Protein AF-G9KV24-F1 (afdb_monomer_lite)

InterPro domains:
  IPR058030 TRIM8/14/16/25/29/45/65, coiled-coil region [PF25600] (3-142)

pLDDT: mean 87.99, std 13.62, range [37.72, 98.25]

Organism: Mustela putorius furo (NCBI:txid9669)

Foldseek 3Di:
DVVVVVVVVVVVVVVVVVVVVVVVVVVVVVVVVVVVVVVVVVVVVVVVVVVVVVVVVVVVVVVVVVLVVVVVVVVVVVVVVVVLVVVLVVDPDPVVSVVSVVVCVVPDDDDDDRDDDDDDPPDVCVVVVVVVVVVVVVVVVVVVVVCCVPPVVPDDPDDDDDPPPPPPPDDD

Radius of gyration: 43.27 Å; chains: 1; bounding box: 82×26×144 Å

Sequence (172 aa):
LKIIEIEDEAEKWQKEKDRIKSFTTSEKAILEQNFQDLVRDLEKQKEEVRAALEQREQDAVGQVKVIVDALDERAKVLHEDKQTREQMQTISDSVLFLQEFGALMSNYSLPPPLPTYHVLLEGEGLGQSLGNFKDDLLNVCMRHVEKMCKADLSRNFIERNHMENGADHRYM

Structure (mmCIF, N/CA/C/O backbone):
data_AF-G9KV24-F1
#
_entry.id   AF-G9KV24-F1
#
loop_
_atom_site.group_PDB
_atom_site.id
_atom_site.type_symbol
_atom_site.label_atom_id
_atom_site.label_alt_id
_atom_site.label_comp_id
_atom_site.label_asym_id
_atom_site.label_entity_id
_atom_site.label_seq_id
_atom_site.pdbx_PDB_ins_code
_atom_site.Cartn_x
_atom_site.Cartn_y
_atom_site.Cartn_z
_atom_site.occupancy
_atom_site.B_iso_or_equiv
_atom_site.auth_seq_id
_atom_site.auth_comp_id
_atom_site.auth_asym_id
_atom_site.auth_atom_id
_atom_site.pdbx_PDB_model_num
ATOM 1 N N . LEU A 1 1 ? 49.664 3.031 -53.095 1.00 67.44 1 LEU A N 1
ATOM 2 C CA . LEU A 1 1 ? 48.774 4.212 -53.048 1.00 67.44 1 LEU A CA 1
ATOM 3 C C . LEU A 1 1 ? 47.326 3.761 -52.872 1.00 67.44 1 LEU A C 1
ATOM 5 O O . LEU A 1 1 ? 46.910 3.736 -51.731 1.00 67.44 1 LEU A O 1
ATOM 9 N N . LYS A 1 2 ? 46.637 3.211 -53.885 1.00 78.81 2 LYS A N 1
ATOM 10 C CA . LYS A 1 2 ? 45.241 2.727 -53.729 1.00 78.81 2 LYS A CA 1
ATOM 11 C C . LYS A 1 2 ? 44.990 1.667 -52.643 1.00 78.81 2 LYS A C 1
ATOM 13 O O . LYS A 1 2 ? 43.926 1.661 -52.049 1.00 78.81 2 LYS A O 1
ATOM 18 N N . ILE A 1 3 ? 45.935 0.754 -52.402 1.00 82.44 3 ILE A N 1
ATOM 19 C CA . ILE A 1 3 ? 45.779 -0.278 -51.355 1.00 82.44 3 ILE A CA 1
ATOM 20 C C . ILE A 1 3 ? 45.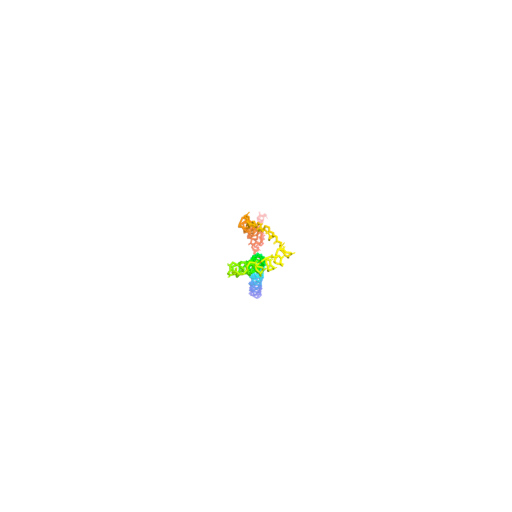789 0.359 -49.959 1.00 82.44 3 ILE A C 1
ATOM 22 O O . ILE A 1 3 ? 44.909 0.065 -49.166 1.00 82.44 3 ILE A O 1
ATOM 26 N N . ILE A 1 4 ? 46.711 1.296 -49.719 1.00 84.06 4 ILE A N 1
ATOM 27 C CA . ILE A 1 4 ? 46.829 2.025 -48.446 1.00 84.06 4 ILE A CA 1
ATOM 28 C C . ILE A 1 4 ? 45.551 2.836 -48.183 1.00 84.06 4 ILE A C 1
ATOM 30 O O . ILE A 1 4 ? 44.999 2.776 -47.097 1.00 84.06 4 ILE A O 1
ATOM 34 N N . GLU A 1 5 ? 45.007 3.504 -49.207 1.00 86.19 5 GLU A N 1
ATOM 35 C CA . GLU A 1 5 ? 43.735 4.241 -49.100 1.00 86.19 5 GLU A CA 1
ATOM 36 C C . GLU A 1 5 ? 42.546 3.336 -48.720 1.00 86.19 5 GLU A C 1
ATOM 38 O O . GLU A 1 5 ? 41.656 3.747 -47.978 1.00 86.19 5 GLU A O 1
ATOM 43 N N . ILE A 1 6 ? 42.521 2.096 -49.221 1.00 89.69 6 ILE A N 1
ATOM 44 C CA . ILE A 1 6 ? 41.479 1.113 -48.889 1.00 89.69 6 ILE A CA 1
ATOM 45 C C . ILE A 1 6 ? 41.665 0.580 -47.464 1.00 89.69 6 ILE A C 1
ATOM 47 O O . ILE A 1 6 ? 40.677 0.401 -46.751 1.00 89.69 6 ILE A O 1
ATOM 51 N N . GLU A 1 7 ? 42.904 0.322 -47.049 1.00 91.25 7 GLU A N 1
ATOM 52 C CA . GLU A 1 7 ? 43.238 -0.142 -45.699 1.00 91.25 7 GLU A CA 1
ATOM 53 C C . GLU A 1 7 ? 42.891 0.917 -44.640 1.00 91.25 7 GLU A C 1
ATOM 55 O O . GLU A 1 7 ? 42.242 0.586 -43.645 1.00 91.25 7 GLU A O 1
ATOM 60 N N . ASP A 1 8 ? 43.202 2.190 -44.898 1.00 92.38 8 ASP A N 1
ATOM 61 C CA . ASP A 1 8 ? 42.860 3.315 -44.019 1.00 92.38 8 ASP A CA 1
ATOM 62 C C . ASP A 1 8 ? 41.335 3.492 -43.882 1.00 92.38 8 ASP A C 1
ATOM 64 O O . ASP A 1 8 ? 40.806 3.675 -42.778 1.00 92.38 8 ASP A O 1
ATOM 68 N N . GLU A 1 9 ? 40.588 3.398 -44.990 1.00 93.31 9 GLU A N 1
ATOM 69 C CA . GLU A 1 9 ? 39.123 3.479 -44.949 1.00 93.31 9 GLU A CA 1
ATOM 70 C C . GLU A 1 9 ? 38.525 2.263 -44.216 1.00 93.31 9 GLU A C 1
ATOM 72 O O . GLU A 1 9 ? 37.591 2.417 -43.426 1.00 93.31 9 GLU A O 1
ATOM 77 N N . ALA A 1 10 ? 39.083 1.060 -44.390 1.00 93.00 10 ALA A N 1
ATOM 78 C CA . ALA A 1 10 ? 38.661 -0.127 -43.646 1.00 93.00 10 ALA A CA 1
ATOM 79 C C . ALA A 1 10 ? 38.905 0.017 -42.132 1.00 93.00 10 ALA A C 1
ATOM 81 O O . ALA A 1 10 ? 38.027 -0.328 -41.333 1.00 93.00 10 ALA A O 1
ATOM 82 N N . GLU A 1 11 ? 40.050 0.571 -41.720 1.00 95.38 11 GLU A N 1
ATOM 83 C CA . GLU A 1 11 ? 40.349 0.843 -40.309 1.00 95.38 11 GLU A CA 1
ATOM 84 C C . GLU A 1 11 ? 39.354 1.847 -39.709 1.00 95.38 11 GLU A C 1
ATOM 86 O O . GLU A 1 11 ? 38.843 1.655 -38.599 1.00 95.38 11 GLU A O 1
ATOM 91 N N . LYS A 1 12 ? 39.013 2.899 -40.457 1.00 95.19 12 LYS A N 1
ATOM 92 C CA . LYS A 1 12 ? 37.997 3.881 -40.059 1.00 95.19 12 LYS A CA 1
ATOM 93 C C . LYS A 1 12 ? 36.624 3.235 -39.848 1.00 95.19 12 LYS A C 1
ATOM 95 O O . LYS A 1 12 ? 35.987 3.500 -38.827 1.00 95.19 12 LYS A O 1
ATOM 100 N N . TRP A 1 13 ? 36.182 2.350 -40.743 1.00 94.56 13 TRP A N 1
ATOM 101 C CA . TRP A 1 13 ? 34.924 1.612 -40.561 1.00 94.56 13 TRP A CA 1
ATOM 102 C C . TRP A 1 13 ? 34.971 0.635 -39.382 1.00 94.56 13 TRP A C 1
ATOM 104 O O . TRP A 1 13 ? 33.962 0.450 -38.697 1.00 94.56 13 TRP A O 1
ATOM 114 N N . GLN A 1 14 ? 36.132 0.048 -39.090 1.00 95.00 14 GLN A N 1
ATOM 115 C CA . GLN A 1 14 ? 36.308 -0.792 -37.907 1.00 95.00 14 GLN A CA 1
ATOM 116 C C . GLN A 1 14 ? 36.196 0.031 -36.609 1.00 95.00 14 GLN A C 1
ATOM 118 O O . GLN A 1 14 ? 35.487 -0.385 -35.692 1.00 95.00 14 GLN A O 1
ATOM 123 N N . LYS A 1 15 ? 36.776 1.238 -36.557 1.00 95.56 15 LYS A N 1
ATOM 124 C CA . LYS A 1 15 ? 36.587 2.179 -35.433 1.00 95.56 15 LYS A CA 1
ATOM 125 C C . LYS A 1 15 ? 35.127 2.612 -35.281 1.00 95.56 15 LYS A C 1
ATOM 127 O O . LYS A 1 15 ? 34.616 2.669 -34.164 1.00 95.56 15 LYS A O 1
ATOM 132 N N . GLU A 1 16 ? 34.435 2.877 -36.388 1.00 94.81 16 GLU A N 1
ATOM 133 C CA . GLU A 1 16 ? 33.018 3.258 -36.371 1.00 94.81 16 GLU A CA 1
ATOM 134 C C . GLU A 1 16 ? 32.127 2.134 -35.822 1.00 94.81 16 GLU A C 1
ATOM 136 O O . GLU A 1 16 ? 31.269 2.364 -34.970 1.00 94.81 16 GLU A O 1
ATOM 141 N N . LYS A 1 17 ? 32.386 0.888 -36.231 1.00 94.81 17 LYS A N 1
ATOM 142 C CA . LYS A 1 17 ? 31.719 -0.302 -35.688 1.00 94.81 17 LYS A CA 1
ATOM 143 C C . LYS A 1 17 ? 31.882 -0.407 -34.172 1.00 94.81 17 LYS A C 1
ATOM 145 O O . LYS A 1 17 ? 30.910 -0.705 -33.475 1.00 94.81 17 LYS A O 1
ATOM 150 N N . ASP A 1 18 ? 33.085 -0.174 -33.655 1.00 96.44 18 ASP A N 1
ATOM 151 C CA . ASP A 1 18 ? 33.335 -0.239 -32.214 1.00 96.44 18 ASP A CA 1
ATOM 152 C C . ASP A 1 18 ? 32.667 0.930 -31.471 1.00 96.44 18 ASP A C 1
ATOM 154 O O . ASP A 1 18 ? 32.108 0.730 -30.388 1.00 96.44 18 ASP A O 1
ATOM 158 N N . ARG A 1 19 ? 32.589 2.117 -32.091 1.00 95.50 19 ARG A N 1
ATOM 159 C CA . ARG A 1 19 ? 31.825 3.257 -31.561 1.00 95.50 19 ARG A CA 1
ATOM 160 C C . ARG A 1 19 ? 30.331 2.948 -31.441 1.00 95.50 19 ARG A C 1
ATOM 162 O O . ARG A 1 19 ? 29.759 3.183 -30.379 1.00 95.50 19 ARG A O 1
ATOM 169 N N . ILE A 1 20 ? 29.714 2.368 -32.474 1.00 94.06 20 ILE A N 1
ATOM 170 C CA . ILE A 1 20 ? 28.291 1.975 -32.461 1.00 94.06 20 ILE A CA 1
ATOM 171 C C . ILE A 1 20 ? 28.015 0.945 -31.357 1.00 94.06 20 ILE A C 1
ATOM 173 O O . ILE A 1 20 ? 27.018 1.051 -30.636 1.00 94.06 20 ILE A O 1
ATOM 177 N N . LYS A 1 21 ? 28.904 -0.043 -31.189 1.00 95.38 21 LYS A N 1
ATOM 178 C CA . LYS A 1 21 ? 28.786 -1.042 -30.116 1.00 95.38 21 LYS A CA 1
ATOM 179 C C . LYS A 1 21 ? 28.856 -0.408 -28.733 1.00 95.38 21 LYS A C 1
ATOM 181 O O . LYS A 1 21 ? 28.027 -0.734 -27.884 1.00 95.38 21 LYS A O 1
ATOM 186 N N . SER A 1 22 ? 29.828 0.477 -28.511 1.00 96.12 22 SER A N 1
ATOM 187 C CA . SER A 1 22 ? 29.990 1.179 -27.236 1.00 96.12 22 SER A CA 1
ATOM 188 C C . SER A 1 22 ? 28.762 2.036 -26.921 1.00 96.12 22 SER A C 1
ATOM 190 O O . SER A 1 22 ? 28.182 1.902 -25.846 1.00 96.12 22 SER A O 1
ATOM 192 N N . PHE A 1 23 ? 28.285 2.810 -27.903 1.00 94.00 23 PHE A N 1
ATOM 193 C CA . PHE A 1 23 ? 27.068 3.612 -27.783 1.00 94.00 23 PHE A CA 1
ATOM 194 C C . PHE A 1 23 ? 25.858 2.755 -27.393 1.00 94.00 23 PHE A C 1
ATOM 196 O O . PHE A 1 23 ? 25.239 2.986 -26.361 1.00 94.00 23 PHE A O 1
ATOM 203 N N . THR A 1 24 ? 25.580 1.691 -28.151 1.00 93.25 24 THR A N 1
ATOM 204 C CA . THR A 1 24 ? 24.446 0.790 -27.874 1.00 93.25 24 THR A CA 1
ATOM 205 C C . THR A 1 24 ? 24.560 0.125 -26.498 1.00 93.25 24 THR A C 1
ATOM 207 O O . THR A 1 24 ? 23.554 -0.114 -25.836 1.00 93.25 24 THR A O 1
ATOM 210 N N . THR A 1 25 ? 25.779 -0.197 -26.059 1.00 97.25 25 THR A N 1
ATOM 211 C CA . THR A 1 25 ? 26.023 -0.783 -24.732 1.00 97.25 25 THR A CA 1
ATOM 212 C C . THR A 1 25 ? 25.724 0.224 -23.623 1.00 97.25 25 THR A C 1
ATOM 214 O O . THR A 1 25 ? 25.064 -0.133 -22.650 1.00 97.25 25 THR A O 1
ATOM 217 N N . SER A 1 26 ? 26.147 1.479 -23.793 1.00 96.88 26 SER A N 1
ATOM 218 C CA . SER A 1 26 ? 25.832 2.574 -22.871 1.00 96.88 26 SER A CA 1
ATOM 219 C C . SER A 1 26 ? 24.324 2.810 -22.768 1.00 96.88 26 SER A C 1
ATOM 221 O O . SER A 1 26 ? 23.786 2.826 -21.665 1.00 96.88 26 SER A O 1
ATOM 223 N N . GLU A 1 27 ? 23.622 2.907 -23.900 1.00 94.69 27 GLU A N 1
ATOM 224 C CA . GLU A 1 27 ? 22.166 3.112 -23.917 1.00 94.69 27 GLU A CA 1
ATOM 225 C C . GLU A 1 27 ? 21.414 1.966 -23.224 1.00 94.69 27 GLU A C 1
ATOM 227 O O . GLU A 1 27 ? 20.484 2.200 -22.454 1.00 94.69 27 GLU A O 1
ATOM 232 N N . LYS A 1 28 ? 21.854 0.716 -23.422 1.00 95.88 28 LYS A N 1
ATOM 233 C CA . LYS A 1 28 ? 21.297 -0.438 -22.699 1.00 95.88 28 LYS A CA 1
ATOM 234 C C . LYS A 1 28 ? 21.540 -0.355 -21.195 1.00 95.88 28 LYS A C 1
ATOM 236 O O . LYS A 1 28 ? 20.639 -0.668 -20.429 1.00 95.88 28 LYS A O 1
ATOM 241 N N . ALA A 1 29 ? 22.724 0.072 -20.761 1.00 97.81 29 ALA A N 1
ATOM 242 C CA . ALA A 1 29 ? 23.005 0.239 -19.337 1.00 97.81 29 ALA A CA 1
ATOM 243 C C . ALA A 1 29 ? 22.115 1.324 -18.706 1.00 97.81 29 ALA A C 1
ATOM 245 O O . ALA A 1 29 ? 21.594 1.129 -17.611 1.00 97.81 29 ALA A O 1
ATOM 246 N N . ILE A 1 30 ? 21.889 2.434 -19.418 1.00 96.44 30 ILE A N 1
ATOM 247 C CA . ILE A 1 30 ? 20.974 3.501 -18.992 1.00 96.44 30 ILE A CA 1
ATOM 248 C C . ILE A 1 30 ? 19.537 2.974 -18.895 1.00 96.44 30 ILE A C 1
ATOM 250 O O . ILE A 1 30 ? 18.854 3.259 -17.912 1.00 96.44 30 ILE A O 1
ATOM 254 N N . LEU A 1 31 ? 19.078 2.197 -19.881 1.00 95.19 31 LEU A N 1
ATOM 255 C CA . LEU A 1 31 ? 17.761 1.557 -19.856 1.00 95.19 31 LEU A CA 1
ATOM 256 C C . LEU A 1 31 ? 17.586 0.696 -18.598 1.00 95.19 31 LEU A C 1
ATOM 258 O O . LEU A 1 31 ? 16.637 0.905 -17.846 1.00 95.19 31 LEU A O 1
ATOM 262 N N . GLU A 1 32 ? 18.513 -0.233 -18.356 1.00 97.88 32 GLU A N 1
ATOM 263 C CA . GLU A 1 32 ? 18.460 -1.131 -17.198 1.00 97.88 32 GLU A CA 1
ATOM 264 C C . GLU A 1 32 ? 18.451 -0.352 -15.879 1.00 97.88 32 GLU A C 1
ATOM 266 O O . GLU A 1 32 ? 17.614 -0.612 -15.015 1.00 97.88 32 GLU A O 1
ATOM 271 N N . GLN A 1 33 ? 19.324 0.651 -15.741 1.00 98.00 33 GLN A N 1
ATOM 272 C CA . GLN A 1 33 ? 19.394 1.472 -14.534 1.00 98.00 33 GLN A CA 1
ATOM 273 C C . GLN A 1 33 ? 18.072 2.208 -14.264 1.00 98.00 33 GLN A C 1
ATOM 275 O O . GLN A 1 33 ? 17.552 2.148 -13.152 1.00 98.00 33 GLN A O 1
ATOM 280 N N . ASN A 1 34 ? 17.481 2.843 -15.283 1.00 96.75 34 ASN A N 1
ATOM 281 C CA . ASN A 1 34 ? 16.212 3.562 -15.122 1.00 96.75 34 ASN A CA 1
ATOM 282 C C . ASN A 1 34 ? 15.059 2.630 -14.722 1.00 96.75 34 ASN A C 1
ATOM 284 O O . ASN A 1 34 ? 14.230 2.999 -13.892 1.00 96.75 34 ASN A O 1
ATOM 288 N N . PHE A 1 35 ? 14.991 1.421 -15.288 1.00 96.50 35 PHE A N 1
ATOM 289 C CA . PHE A 1 35 ? 13.962 0.451 -14.907 1.00 96.50 35 PHE A CA 1
ATOM 290 C C . PHE A 1 35 ? 14.170 -0.087 -13.489 1.00 96.50 35 PHE A C 1
ATOM 292 O O . PHE A 1 35 ? 13.194 -0.253 -12.759 1.00 96.50 35 PHE A O 1
ATOM 299 N N . GLN A 1 36 ? 15.416 -0.314 -13.070 1.00 98.25 36 GLN A N 1
ATOM 300 C CA . GLN A 1 36 ? 15.723 -0.691 -11.688 1.00 98.25 36 GLN A CA 1
ATOM 301 C C . GLN A 1 36 ? 15.299 0.397 -10.697 1.00 98.25 36 GLN A C 1
ATOM 303 O O . GLN A 1 36 ? 14.675 0.090 -9.679 1.00 98.25 36 GLN A O 1
ATOM 308 N N . ASP A 1 37 ? 15.587 1.662 -11.005 1.00 98.06 37 ASP A N 1
ATOM 309 C CA . ASP A 1 37 ? 15.172 2.796 -10.178 1.00 98.06 37 ASP A CA 1
ATOM 310 C C . ASP A 1 37 ? 13.639 2.912 -10.113 1.00 98.06 37 ASP A C 1
ATOM 312 O O . ASP A 1 37 ? 13.085 3.043 -9.022 1.00 98.06 37 ASP A O 1
ATOM 316 N N . LEU A 1 38 ? 12.945 2.750 -11.245 1.00 96.81 38 LEU A N 1
ATOM 317 C CA . LEU A 1 38 ? 11.480 2.754 -11.299 1.00 96.81 38 LEU A CA 1
ATOM 318 C C . LEU A 1 38 ? 10.858 1.637 -10.448 1.00 96.81 38 LEU A C 1
ATOM 320 O O . LEU A 1 38 ? 9.904 1.885 -9.713 1.00 96.81 38 LEU A O 1
ATOM 324 N N . VAL A 1 39 ? 11.380 0.409 -10.534 1.00 97.44 39 VAL A N 1
ATOM 325 C CA . VAL A 1 39 ? 10.888 -0.716 -9.722 1.00 97.44 39 VAL A CA 1
ATOM 326 C C . VAL A 1 39 ? 11.079 -0.427 -8.237 1.00 97.44 39 VAL A C 1
ATOM 328 O O . VAL A 1 39 ? 10.145 -0.624 -7.463 1.00 97.44 39 VAL A O 1
ATOM 331 N N . ARG A 1 40 ? 12.242 0.103 -7.841 1.00 98.19 40 ARG A N 1
ATOM 332 C CA . ARG A 1 40 ? 12.511 0.480 -6.448 1.00 98.19 40 ARG A CA 1
ATOM 333 C C . ARG A 1 40 ? 11.528 1.538 -5.943 1.00 98.19 40 ARG A C 1
ATOM 335 O O . ARG A 1 40 ? 11.033 1.431 -4.821 1.00 98.19 40 ARG A O 1
ATOM 342 N N . ASP A 1 41 ? 11.220 2.542 -6.758 1.00 97.81 41 ASP A N 1
ATOM 343 C CA . ASP A 1 41 ? 10.271 3.593 -6.386 1.00 97.81 41 ASP A CA 1
ATOM 344 C C . ASP A 1 41 ? 8.834 3.052 -6.277 1.00 97.81 41 ASP A C 1
ATOM 346 O O . ASP A 1 41 ? 8.118 3.388 -5.330 1.00 97.81 41 ASP A O 1
ATOM 350 N N . LEU A 1 42 ? 8.424 2.152 -7.179 1.00 96.88 42 LEU A N 1
ATOM 351 C CA . LEU A 1 42 ? 7.130 1.461 -7.099 1.00 96.88 42 LEU A CA 1
ATOM 352 C C . LEU A 1 42 ? 7.033 0.555 -5.864 1.00 96.88 42 LEU A C 1
ATOM 354 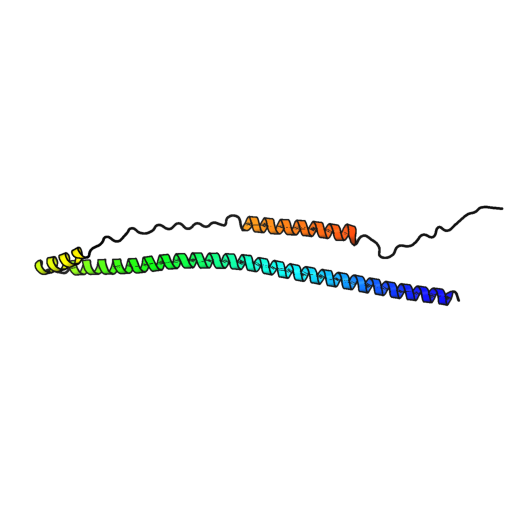O O . LEU A 1 42 ? 5.990 0.505 -5.208 1.00 96.88 42 LEU A O 1
ATOM 358 N N . GLU A 1 43 ? 8.110 -0.147 -5.513 1.00 97.75 43 GLU A N 1
ATOM 359 C CA . GLU A 1 43 ? 8.174 -0.941 -4.287 1.00 97.75 43 GLU A CA 1
ATOM 360 C C . GLU A 1 43 ? 8.024 -0.065 -3.049 1.00 97.75 43 GLU A C 1
ATOM 362 O O . GLU A 1 43 ? 7.248 -0.410 -2.158 1.00 97.75 43 GLU A O 1
ATOM 367 N N . LYS A 1 44 ? 8.690 1.092 -3.015 1.00 98.12 44 LYS A N 1
ATOM 368 C CA . LYS A 1 44 ? 8.547 2.053 -1.920 1.00 98.12 44 LYS A CA 1
ATOM 369 C C . LYS A 1 44 ? 7.099 2.533 -1.775 1.00 98.12 44 LYS A C 1
ATOM 371 O O . LYS A 1 44 ? 6.562 2.486 -0.673 1.00 98.12 44 LYS A O 1
ATOM 376 N N . GLN A 1 45 ? 6.445 2.920 -2.870 1.00 96.12 45 GLN A N 1
ATOM 377 C CA . GLN A 1 45 ? 5.035 3.339 -2.852 1.00 96.12 45 GLN A CA 1
ATOM 378 C C . GLN A 1 45 ? 4.104 2.223 -2.352 1.00 96.12 45 GLN A C 1
ATOM 380 O O . GLN A 1 45 ? 3.179 2.470 -1.580 1.00 96.12 45 GLN A O 1
ATOM 385 N N . LYS A 1 46 ? 4.364 0.971 -2.748 1.00 96.06 46 LYS A N 1
ATOM 386 C CA . LYS A 1 46 ? 3.629 -0.200 -2.249 1.00 96.06 46 LYS A CA 1
ATOM 387 C C . LYS A 1 46 ? 3.790 -0.362 -0.733 1.00 96.06 46 LYS A C 1
ATOM 389 O O . LYS A 1 46 ? 2.802 -0.635 -0.051 1.00 96.06 46 LYS A O 1
ATOM 394 N N . GLU A 1 47 ? 5.004 -0.201 -0.205 1.00 98.06 47 GLU A N 1
ATOM 395 C CA . GLU A 1 47 ? 5.247 -0.261 1.242 1.00 98.06 47 GLU A CA 1
ATOM 396 C C . GLU A 1 47 ? 4.589 0.908 1.993 1.00 98.06 47 GLU A C 1
ATOM 398 O O . GLU A 1 47 ? 4.051 0.697 3.074 1.00 98.06 47 GLU A O 1
ATOM 403 N N . GLU A 1 48 ? 4.533 2.110 1.412 1.00 96.88 48 GLU A N 1
ATOM 404 C CA . GLU A 1 48 ? 3.815 3.253 2.000 1.00 96.88 48 GLU A CA 1
ATOM 405 C C . GLU A 1 48 ? 2.310 2.968 2.151 1.00 96.88 48 GLU A C 1
ATOM 407 O O . GLU A 1 48 ? 1.738 3.179 3.223 1.00 96.88 48 GLU A O 1
ATOM 412 N N . VAL A 1 49 ? 1.666 2.418 1.113 1.00 95.25 49 VAL A N 1
ATOM 413 C CA . VAL A 1 49 ? 0.245 2.025 1.178 1.00 95.25 49 VAL A CA 1
ATOM 414 C C . VAL A 1 49 ? 0.027 0.901 2.195 1.00 95.25 49 VAL A C 1
ATOM 416 O O . VAL A 1 49 ? -0.959 0.926 2.934 1.00 95.25 49 VAL A O 1
ATOM 419 N N . ARG A 1 50 ? 0.942 -0.074 2.271 1.00 96.31 50 ARG A N 1
ATOM 420 C CA . ARG A 1 50 ? 0.880 -1.153 3.269 1.00 96.31 50 ARG A CA 1
ATOM 421 C C . ARG A 1 50 ? 0.979 -0.607 4.692 1.00 96.31 50 ARG A C 1
ATOM 423 O O . ARG A 1 50 ? 0.124 -0.930 5.510 1.00 96.31 50 ARG A O 1
ATOM 430 N N . ALA A 1 51 ? 1.959 0.247 4.968 1.00 97.69 51 ALA A N 1
ATOM 431 C CA . ALA A 1 51 ? 2.146 0.842 6.287 1.00 97.69 51 ALA A CA 1
ATOM 432 C C . ALA A 1 51 ? 0.915 1.653 6.723 1.00 97.69 51 ALA A C 1
ATOM 434 O O . ALA A 1 51 ? 0.494 1.573 7.875 1.00 97.69 51 ALA A O 1
ATOM 435 N N . ALA A 1 52 ? 0.279 2.382 5.799 1.00 94.12 52 ALA A N 1
ATOM 436 C CA . ALA A 1 52 ? -0.962 3.099 6.088 1.00 94.12 52 ALA A CA 1
ATOM 437 C C . ALA A 1 52 ? -2.126 2.156 6.455 1.00 94.12 52 ALA A C 1
ATOM 439 O O . ALA A 1 52 ? -2.925 2.473 7.340 1.00 94.12 52 ALA A O 1
ATOM 440 N N . LEU A 1 53 ? -2.228 0.990 5.805 1.00 93.50 53 LEU A N 1
ATOM 441 C CA . LEU A 1 53 ? -3.228 -0.028 6.141 1.00 93.50 53 LEU A CA 1
ATOM 442 C C . LEU A 1 53 ? -2.980 -0.646 7.518 1.00 93.50 53 LEU A C 1
ATOM 444 O O . LEU A 1 53 ? -3.927 -0.783 8.292 1.00 93.50 53 LEU A O 1
ATOM 448 N N . GLU A 1 54 ? -1.727 -0.983 7.818 1.00 96.25 54 GLU A N 1
ATOM 449 C CA . GLU A 1 54 ? -1.318 -1.539 9.111 1.00 96.25 54 GLU A CA 1
ATOM 450 C C . GLU A 1 54 ? -1.559 -0.538 10.245 1.00 96.25 54 GLU A C 1
ATOM 452 O O . GLU A 1 54 ? -2.114 -0.904 11.279 1.00 96.25 54 GLU A O 1
ATOM 457 N N . GLN A 1 55 ? -1.231 0.741 10.043 1.00 95.56 55 GLN A N 1
ATOM 458 C CA . GLN A 1 55 ? -1.503 1.781 11.036 1.00 95.56 55 GLN A CA 1
ATOM 459 C C . GLN A 1 55 ? -3.006 1.923 11.298 1.00 95.56 55 GLN A C 1
ATOM 461 O O . GLN A 1 55 ? -3.432 1.954 12.450 1.00 95.56 55 GLN A O 1
ATOM 466 N N . ARG A 1 56 ? -3.828 1.940 10.240 1.00 92.25 56 ARG A N 1
ATOM 467 C CA . ARG A 1 56 ? -5.291 1.995 10.371 1.00 92.25 56 ARG A CA 1
ATOM 468 C C . ARG A 1 56 ? -5.838 0.811 11.173 1.00 92.25 56 ARG A C 1
ATOM 470 O O . ARG A 1 56 ? -6.757 0.989 11.970 1.00 92.25 56 ARG A O 1
ATOM 477 N N . GLU A 1 57 ? -5.302 -0.388 10.954 1.00 93.25 57 GLU A N 1
ATOM 478 C CA . GLU A 1 57 ? -5.657 -1.575 11.737 1.00 93.25 57 GLU A CA 1
ATOM 479 C C . GLU A 1 57 ? -5.261 -1.409 13.208 1.00 93.25 57 GLU A C 1
ATOM 481 O O . GLU A 1 57 ? -6.099 -1.601 14.090 1.00 93.25 57 GLU A O 1
ATOM 486 N N . GLN A 1 58 ? -4.017 -1.007 13.479 1.00 96.81 58 GLN A N 1
ATOM 487 C CA . GLN A 1 58 ? -3.523 -0.803 14.842 1.00 96.81 58 GLN A CA 1
ATOM 488 C C . GLN A 1 58 ? -4.346 0.237 15.605 1.00 96.81 58 GLN A C 1
ATOM 490 O O . GLN A 1 58 ? -4.698 0.006 16.762 1.00 96.81 58 GLN A O 1
ATOM 495 N N . ASP A 1 59 ? -4.710 1.341 14.956 1.00 93.94 59 ASP A N 1
ATOM 496 C CA . ASP A 1 59 ? -5.538 2.388 15.553 1.00 93.94 59 ASP A CA 1
ATOM 497 C C . ASP A 1 59 ? -6.935 1.860 15.908 1.00 93.94 59 ASP A C 1
ATOM 499 O O . ASP A 1 59 ? -7.445 2.119 17.002 1.00 93.94 59 ASP A O 1
ATOM 503 N N . ALA A 1 60 ? -7.555 1.086 15.011 1.00 93.25 60 ALA A N 1
ATOM 504 C CA . ALA A 1 60 ? -8.863 0.481 15.250 1.00 93.25 60 ALA A CA 1
ATOM 505 C C . ALA A 1 60 ? -8.815 -0.551 16.391 1.00 93.25 60 ALA A C 1
ATOM 507 O O . ALA A 1 60 ? -9.659 -0.526 17.289 1.00 93.25 60 ALA A O 1
ATOM 508 N N . VAL A 1 61 ? -7.802 -1.421 16.405 1.00 95.19 61 VAL A N 1
ATOM 509 C CA . VAL A 1 61 ? -7.582 -2.399 17.483 1.00 95.19 61 VAL A CA 1
ATOM 510 C C . VAL A 1 61 ? -7.323 -1.693 18.816 1.00 95.19 61 VAL A C 1
ATOM 512 O O . VAL A 1 61 ? -7.867 -2.098 19.845 1.00 95.19 61 VAL A O 1
ATOM 515 N N . GLY A 1 62 ? -6.550 -0.606 18.808 1.00 96.00 62 GLY A N 1
ATOM 516 C CA . GLY A 1 62 ? -6.299 0.221 19.986 1.00 96.00 62 GLY A CA 1
ATOM 517 C C . GLY A 1 62 ? -7.582 0.818 20.565 1.00 96.00 62 GLY A C 1
ATOM 518 O O . GLY A 1 62 ? -7.801 0.748 21.774 1.00 96.00 62 GLY A O 1
ATOM 519 N N . GLN A 1 63 ? -8.473 1.331 19.713 1.00 94.12 63 GLN A N 1
ATOM 520 C CA . GLN A 1 63 ? -9.781 1.837 20.143 1.00 94.12 63 GLN A CA 1
ATOM 521 C C . GLN A 1 63 ? -10.650 0.737 20.760 1.00 94.12 63 GLN A C 1
ATOM 523 O O . GLN A 1 63 ? -11.235 0.945 21.823 1.00 94.12 63 GLN A O 1
ATOM 528 N N . VAL A 1 64 ? -10.701 -0.447 20.140 1.00 95.12 64 VAL A N 1
ATOM 529 C CA . VAL A 1 64 ? -11.437 -1.597 20.690 1.00 95.12 64 VAL A CA 1
ATOM 530 C C . VAL A 1 64 ? -10.897 -1.981 22.063 1.00 95.12 64 VAL A C 1
ATOM 532 O O . VAL A 1 64 ? -11.684 -2.212 22.978 1.00 95.12 64 VAL A O 1
ATOM 535 N N . LYS A 1 65 ? -9.573 -1.992 22.243 1.00 96.69 65 LYS A N 1
ATOM 536 C CA . LYS A 1 65 ? -8.961 -2.290 23.539 1.00 96.69 65 LYS A CA 1
ATOM 537 C C . LYS A 1 65 ? -9.411 -1.309 24.623 1.00 96.69 65 LYS A C 1
ATOM 539 O O . LYS A 1 65 ? -9.837 -1.746 25.683 1.00 96.69 65 LYS A O 1
ATOM 544 N N . VAL A 1 66 ? -9.391 -0.004 24.344 1.00 95.69 66 VAL A N 1
ATOM 545 C CA . VAL A 1 66 ? -9.856 1.019 25.300 1.00 95.69 66 VAL A CA 1
ATOM 546 C C . VAL A 1 66 ? -11.319 0.797 25.694 1.00 95.69 66 VAL A C 1
ATOM 548 O O . VAL A 1 66 ? -11.678 0.953 26.860 1.00 95.69 66 VAL A O 1
ATOM 551 N N . ILE A 1 67 ? -12.166 0.416 24.734 1.00 94.62 67 ILE A N 1
ATOM 552 C CA . ILE A 1 67 ? -13.577 0.108 24.992 1.00 94.62 67 ILE A CA 1
ATOM 553 C C . ILE A 1 67 ? -13.707 -1.113 25.908 1.00 94.62 67 ILE A C 1
ATOM 555 O O . ILE A 1 67 ? -14.458 -1.060 26.880 1.00 94.62 67 ILE A O 1
ATOM 559 N N . VAL A 1 68 ? -12.984 -2.195 25.613 1.00 95.56 68 VAL A N 1
ATOM 560 C CA . VAL A 1 68 ? -13.004 -3.425 26.419 1.00 95.56 68 VAL A CA 1
ATOM 561 C C . VAL A 1 68 ? -12.504 -3.152 27.836 1.00 95.56 68 VAL A C 1
ATOM 563 O O . VAL A 1 68 ? -13.212 -3.474 28.784 1.00 95.56 68 VAL A O 1
ATOM 566 N N . ASP A 1 69 ? -11.369 -2.468 27.986 1.00 96.31 69 ASP A N 1
ATOM 567 C CA . ASP A 1 69 ? -10.793 -2.131 29.292 1.00 96.31 69 ASP A CA 1
ATOM 568 C C . ASP A 1 69 ? -11.785 -1.302 30.143 1.00 96.31 69 ASP A C 1
ATOM 570 O O . ASP A 1 69 ? -11.961 -1.546 31.338 1.00 96.31 69 ASP A O 1
ATOM 574 N N . ALA A 1 70 ? -12.498 -0.350 29.526 1.00 92.69 70 ALA A N 1
ATOM 575 C CA . ALA A 1 70 ? -13.522 0.445 30.208 1.00 92.69 70 ALA A CA 1
ATOM 576 C C . ALA A 1 70 ? -14.760 -0.381 30.611 1.00 92.69 70 ALA A C 1
ATOM 578 O O . ALA A 1 70 ? -15.372 -0.120 31.653 1.00 92.69 70 ALA A O 1
ATOM 579 N N . LEU A 1 71 ? -15.151 -1.362 29.793 1.00 93.06 71 LEU A N 1
ATOM 580 C CA . LEU A 1 71 ? -16.250 -2.276 30.108 1.00 93.06 71 LEU A CA 1
ATOM 581 C C . LEU A 1 71 ? -15.875 -3.244 31.235 1.00 93.06 71 LEU A C 1
ATOM 583 O O . LEU A 1 71 ? -16.709 -3.483 32.108 1.00 93.06 71 LEU A O 1
ATOM 587 N N . ASP A 1 72 ? -14.641 -3.744 31.254 1.00 95.25 72 ASP A N 1
ATOM 588 C CA . ASP A 1 72 ? -14.141 -4.654 32.287 1.00 95.25 72 ASP A CA 1
ATOM 589 C C . ASP A 1 72 ? -14.071 -3.974 33.658 1.00 95.25 72 ASP A C 1
ATOM 591 O O . ASP A 1 72 ? -14.571 -4.520 34.646 1.00 95.25 72 ASP A O 1
ATOM 595 N N . GLU A 1 73 ? -13.546 -2.747 33.728 1.00 93.44 73 GLU A N 1
ATOM 596 C CA . GLU A 1 73 ? -13.526 -1.984 34.983 1.00 93.44 73 GLU A CA 1
ATOM 597 C C . GLU A 1 73 ? -14.949 -1.740 35.500 1.00 93.44 73 GLU A C 1
ATOM 599 O O . GLU A 1 73 ? -15.257 -1.898 36.683 1.00 93.44 73 GLU A O 1
ATOM 604 N N . ARG A 1 74 ? -15.874 -1.433 34.589 1.00 90.69 74 ARG A N 1
ATOM 605 C CA . ARG A 1 74 ? -17.276 -1.247 34.946 1.00 90.69 74 ARG A CA 1
ATOM 606 C C . ARG A 1 74 ? -17.939 -2.548 35.411 1.00 90.69 74 ARG A C 1
ATOM 608 O O . ARG A 1 74 ? -18.748 -2.516 36.341 1.00 90.69 74 ARG A O 1
ATOM 615 N N . ALA A 1 75 ? -17.619 -3.680 34.790 1.00 93.00 75 ALA A N 1
ATOM 616 C CA . ALA A 1 75 ? -18.107 -4.988 35.212 1.00 93.00 75 ALA A CA 1
ATOM 617 C C . ALA A 1 75 ? -17.612 -5.337 36.621 1.00 93.00 75 ALA A C 1
ATOM 619 O O . ALA A 1 75 ? -18.389 -5.846 37.429 1.00 93.00 75 ALA A O 1
ATOM 620 N N . LYS A 1 76 ? -16.359 -4.998 36.943 1.00 94.25 76 LYS A N 1
ATOM 621 C CA . LYS A 1 76 ? -15.781 -5.184 38.276 1.00 94.25 76 LYS A CA 1
ATOM 622 C C . LYS A 1 76 ? -16.538 -4.394 39.345 1.00 94.25 76 LYS A C 1
ATOM 624 O O . LYS A 1 76 ? -16.987 -4.993 40.319 1.00 94.25 76 LYS A O 1
ATOM 629 N N . VAL A 1 77 ? -16.784 -3.101 39.121 1.00 90.75 77 VAL A N 1
ATOM 630 C CA . VAL A 1 77 ? -17.572 -2.259 40.045 1.00 90.75 77 VAL A CA 1
ATOM 631 C C . VAL A 1 77 ? -18.982 -2.824 40.259 1.00 90.75 77 VAL A C 1
ATOM 633 O O . VAL A 1 77 ? -19.470 -2.892 41.386 1.00 90.75 77 VAL A O 1
ATOM 636 N N . LEU A 1 78 ? -19.647 -3.279 39.191 1.00 90.50 78 LEU A N 1
ATOM 637 C CA . LEU A 1 78 ? -20.973 -3.899 39.301 1.00 90.50 78 LEU A CA 1
ATOM 638 C C . LEU A 1 78 ? -20.936 -5.232 40.057 1.00 90.50 78 LEU A C 1
ATOM 640 O O . LEU A 1 78 ? -21.890 -5.565 40.762 1.00 90.50 78 LEU A O 1
ATOM 644 N N . HIS A 1 79 ? -19.855 -5.999 39.922 1.00 94.06 79 HIS A N 1
ATOM 645 C CA . HIS A 1 79 ? -19.690 -7.241 40.663 1.00 94.06 79 HIS A CA 1
ATOM 646 C C . HIS A 1 79 ? -19.486 -6.983 42.163 1.00 94.06 79 HIS A C 1
ATOM 648 O O . HIS A 1 79 ? -20.079 -7.695 42.977 1.00 94.06 79 HIS A O 1
ATOM 654 N N . GLU A 1 80 ? -18.716 -5.955 42.524 1.00 91.81 80 GLU A N 1
ATOM 655 C CA . GLU A 1 80 ? -18.525 -5.509 43.910 1.00 91.81 80 GLU A CA 1
ATOM 656 C C . GLU A 1 80 ? -19.845 -5.011 44.535 1.00 91.81 80 GLU A C 1
ATOM 658 O O . GLU A 1 80 ? -20.188 -5.408 45.653 1.00 91.81 80 GLU A O 1
ATOM 663 N N . ASP A 1 81 ? -20.650 -4.229 43.799 1.00 89.19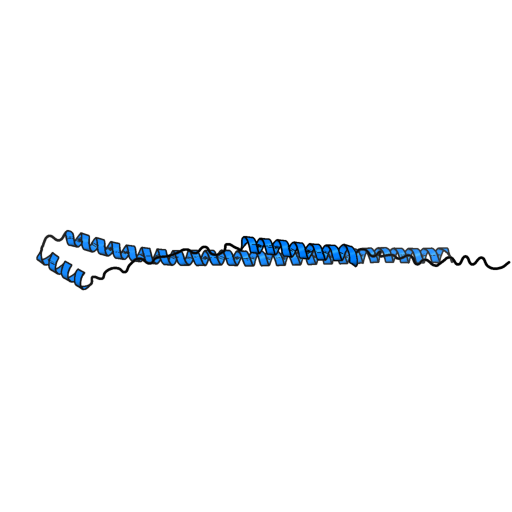 81 ASP A N 1
ATOM 664 C CA . ASP A 1 81 ? -21.997 -3.809 44.237 1.00 89.19 81 ASP A CA 1
ATOM 665 C C . ASP A 1 81 ? -22.919 -5.021 44.445 1.00 89.19 81 ASP A C 1
ATOM 667 O O . ASP A 1 81 ? -23.586 -5.146 45.476 1.00 89.19 81 ASP A O 1
ATOM 671 N N . LYS A 1 82 ? -22.913 -5.975 43.504 1.00 91.38 82 LYS A N 1
ATOM 672 C CA . LYS A 1 82 ? -23.677 -7.222 43.629 1.00 91.38 82 LYS A CA 1
ATOM 673 C C . LYS A 1 82 ? -23.287 -7.993 44.892 1.00 91.38 82 LYS A C 1
ATOM 675 O O . LYS A 1 82 ? -24.170 -8.395 45.646 1.00 91.38 82 LYS A O 1
ATOM 680 N N . GLN A 1 83 ? -21.990 -8.168 45.138 1.00 93.31 83 GLN A N 1
ATOM 681 C CA . GLN A 1 83 ? -21.489 -8.887 46.309 1.00 93.31 83 GLN A CA 1
ATOM 682 C C . GLN A 1 83 ? -21.875 -8.180 47.616 1.00 93.31 83 GLN A C 1
ATOM 684 O O . GLN A 1 83 ? -22.295 -8.837 48.566 1.00 93.31 83 GLN A O 1
ATOM 689 N N . THR A 1 84 ? -21.798 -6.847 47.655 1.00 90.12 84 THR A N 1
ATOM 690 C CA . THR A 1 84 ? -22.219 -6.042 48.814 1.00 90.12 84 THR A CA 1
ATOM 691 C C . THR A 1 84 ? -23.703 -6.257 49.122 1.00 90.12 84 THR A C 1
ATOM 693 O O . THR A 1 84 ? -24.085 -6.491 50.269 1.00 90.12 84 THR A O 1
ATOM 696 N N . ARG A 1 85 ? -24.559 -6.269 48.092 1.00 88.50 85 ARG A N 1
ATOM 697 C CA . ARG A 1 85 ? -25.998 -6.542 48.247 1.00 88.50 85 ARG A CA 1
ATOM 698 C C . ARG A 1 85 ? -26.281 -7.968 48.704 1.00 88.50 85 ARG A C 1
ATOM 700 O O . ARG A 1 85 ? -27.149 -8.162 49.551 1.00 88.50 85 ARG A O 1
ATOM 707 N N . GLU A 1 86 ? -25.572 -8.954 48.158 1.00 93.06 86 GLU A N 1
ATOM 708 C CA . GLU A 1 86 ? -25.680 -10.355 48.583 1.00 93.06 86 GLU A CA 1
ATOM 709 C C . GLU A 1 86 ? -25.281 -10.516 50.058 1.00 93.06 86 GLU A C 1
ATOM 711 O O . GLU A 1 86 ? -25.996 -11.172 50.810 1.00 93.06 86 GLU A O 1
ATOM 716 N N . GLN A 1 87 ? -24.209 -9.855 50.512 1.00 90.62 87 GLN A N 1
ATOM 717 C CA . GLN A 1 87 ? -23.826 -9.834 51.929 1.00 90.62 87 GLN A CA 1
ATOM 718 C C . GLN A 1 87 ? -24.920 -9.210 52.802 1.00 90.62 87 GLN A C 1
ATOM 720 O O . GLN A 1 87 ? -25.265 -9.763 53.847 1.00 90.62 87 GLN A O 1
ATOM 725 N N . MET A 1 88 ? -25.529 -8.110 52.358 1.00 90.62 88 MET A N 1
ATOM 726 C CA . MET A 1 88 ? -26.596 -7.446 53.109 1.00 90.62 88 MET A CA 1
ATOM 727 C C . MET A 1 88 ? -27.843 -8.323 53.286 1.00 90.62 88 MET A C 1
ATOM 729 O O . MET A 1 88 ? -28.491 -8.255 54.327 1.00 90.62 88 MET A O 1
ATOM 733 N N . GLN A 1 89 ? -28.143 -9.206 52.325 1.00 88.19 89 GLN A N 1
ATOM 734 C CA . GLN A 1 89 ? -29.231 -10.190 52.444 1.00 88.19 89 GLN A CA 1
ATOM 735 C C . GLN A 1 89 ? -28.986 -11.244 53.532 1.00 88.19 89 GLN A C 1
ATOM 737 O O . GLN A 1 89 ? -29.933 -11.893 53.971 1.00 88.19 89 GLN A O 1
ATOM 742 N N . THR A 1 90 ? -27.742 -11.428 53.980 1.00 93.06 90 THR A N 1
ATOM 743 C CA . THR A 1 90 ? -27.416 -12.397 55.038 1.00 93.06 90 THR A CA 1
ATOM 744 C C . THR A 1 90 ? -27.599 -11.834 56.452 1.00 93.06 90 THR A C 1
ATOM 746 O O . THR A 1 90 ? -27.613 -12.596 57.423 1.00 93.06 90 THR A O 1
ATOM 749 N N . ILE A 1 91 ? -27.776 -10.514 56.594 1.00 94.06 91 ILE A N 1
ATOM 750 C CA . ILE A 1 91 ? -27.964 -9.854 57.889 1.00 94.06 91 ILE A CA 1
ATOM 751 C C . ILE A 1 91 ? -29.356 -10.193 58.437 1.00 94.06 91 ILE A C 1
ATOM 753 O O . ILE A 1 91 ? -30.374 -9.767 57.902 1.00 94.06 91 ILE A O 1
ATOM 757 N N . SER A 1 92 ? -29.397 -10.954 59.532 1.00 93.69 92 SER A N 1
ATOM 758 C CA . SER A 1 92 ? -30.655 -11.354 60.187 1.00 93.69 92 SER A CA 1
ATOM 759 C C . SER A 1 92 ? -31.170 -10.327 61.205 1.00 93.69 92 SER A C 1
ATOM 761 O O . SER A 1 92 ? -32.371 -10.267 61.460 1.00 93.69 92 SER A O 1
ATOM 763 N N . ASP A 1 93 ? -30.280 -9.522 61.797 1.00 96.88 93 ASP A N 1
ATOM 764 C CA . ASP A 1 93 ? -30.663 -8.463 62.735 1.00 96.88 93 ASP A CA 1
ATOM 765 C C . ASP A 1 93 ? -31.261 -7.275 61.975 1.00 96.88 93 ASP A C 1
ATOM 767 O O . ASP A 1 93 ? -30.609 -6.651 61.138 1.00 96.88 93 ASP A O 1
ATOM 771 N N . SER A 1 94 ? -32.521 -6.961 62.265 1.00 93.81 94 SER A N 1
ATOM 772 C CA . SER A 1 94 ? -33.265 -5.945 61.521 1.00 93.81 94 SER A CA 1
ATOM 773 C C . SER A 1 94 ? -32.756 -4.522 61.762 1.00 93.81 94 SER A C 1
ATOM 775 O O . SER A 1 94 ? -32.875 -3.685 60.870 1.00 93.81 94 SER A O 1
ATOM 777 N N . VAL A 1 95 ? -32.191 -4.225 62.938 1.00 95.69 95 VAL A N 1
ATOM 778 C CA . VAL A 1 95 ? -31.652 -2.891 63.247 1.00 95.69 95 VAL A CA 1
ATOM 779 C C . VAL A 1 95 ? -30.334 -2.688 62.506 1.00 95.69 95 VAL A C 1
ATOM 781 O O . VAL A 1 95 ? -30.163 -1.661 61.849 1.00 95.69 95 VAL A O 1
ATOM 784 N N . LEU A 1 96 ? -29.447 -3.685 62.547 1.00 94.12 96 LEU A N 1
ATOM 785 C CA . LEU A 1 96 ? -28.183 -3.674 61.814 1.00 94.12 96 LEU A CA 1
ATOM 786 C C . LEU A 1 96 ? -28.419 -3.615 60.300 1.00 94.12 96 LEU A C 1
ATOM 788 O O . LEU A 1 96 ? -27.794 -2.811 59.615 1.00 94.12 96 LEU A O 1
ATOM 792 N N . PHE A 1 97 ? -29.374 -4.395 59.782 1.00 95.38 97 PHE A N 1
ATOM 793 C CA . PHE A 1 97 ? -29.754 -4.343 58.370 1.00 95.38 97 PHE A CA 1
ATOM 794 C C . PHE A 1 97 ? -30.184 -2.934 57.951 1.00 95.38 97 PHE A C 1
ATOM 796 O O . PHE A 1 97 ? -29.718 -2.430 56.934 1.00 95.38 97 PHE A O 1
ATOM 803 N N . LEU A 1 98 ? -31.057 -2.278 58.726 1.00 94.50 98 LEU A N 1
ATOM 804 C CA . LEU A 1 98 ? -31.540 -0.935 58.396 1.00 94.50 98 LEU A CA 1
ATOM 805 C C . LEU A 1 98 ? -30.423 0.118 58.438 1.00 94.50 98 LEU A C 1
ATOM 807 O O . LEU A 1 98 ? -30.443 1.045 57.628 1.00 94.50 98 LEU A O 1
ATOM 811 N N . GLN A 1 99 ? -29.451 -0.023 59.344 1.00 92.69 99 GLN A N 1
ATOM 812 C CA . GLN A 1 99 ? -28.282 0.859 59.411 1.00 92.69 99 GLN A CA 1
ATOM 813 C C . GLN A 1 99 ? -27.381 0.702 58.178 1.00 92.69 99 GLN A C 1
ATOM 815 O O . GLN A 1 99 ? -27.102 1.695 57.504 1.00 92.69 99 GLN A O 1
ATOM 820 N N . GLU A 1 100 ? -26.990 -0.531 57.845 1.00 92.19 100 GLU A N 1
ATOM 821 C CA . GLU A 1 100 ? -26.139 -0.833 56.684 1.00 92.19 100 GLU A CA 1
ATOM 822 C C . GLU A 1 100 ? -26.840 -0.487 55.362 1.00 92.19 100 GLU A C 1
ATOM 824 O O . GLU A 1 100 ? -26.264 0.162 54.487 1.00 92.19 100 GLU A O 1
ATOM 829 N N . PHE A 1 101 ? -28.131 -0.816 55.236 1.00 92.00 101 PHE A N 1
ATOM 830 C CA . PHE A 1 101 ? -28.933 -0.464 54.065 1.00 92.00 101 PHE A CA 1
ATOM 831 C C . PHE A 1 101 ? -29.056 1.053 53.899 1.00 92.00 101 PHE A C 1
ATOM 833 O O . PHE A 1 101 ? -28.914 1.567 52.788 1.00 92.00 101 PHE A O 1
ATOM 840 N N . GLY A 1 102 ? -29.292 1.789 54.989 1.00 91.25 102 GLY A N 1
ATOM 841 C CA . GLY A 1 102 ? -29.344 3.250 54.965 1.00 91.25 102 GLY A CA 1
ATOM 842 C C . GLY A 1 102 ? -28.022 3.875 54.511 1.00 91.25 102 GLY A C 1
ATOM 843 O O . GLY A 1 102 ? -28.028 4.783 53.677 1.00 91.25 102 GLY A O 1
ATOM 844 N N . ALA A 1 103 ? -26.892 3.356 55.002 1.00 90.88 103 ALA A N 1
ATOM 845 C CA . ALA A 1 103 ? -25.559 3.796 54.597 1.00 90.88 103 ALA A CA 1
ATOM 846 C C . ALA A 1 103 ? -25.277 3.509 53.112 1.00 90.88 103 ALA A C 1
ATOM 848 O O . ALA A 1 103 ? -24.778 4.383 52.400 1.00 90.88 103 ALA A O 1
ATOM 849 N N . LEU A 1 104 ? -25.660 2.325 52.621 1.00 89.56 104 LEU A N 1
ATOM 850 C CA . LEU A 1 104 ? -25.527 1.952 51.212 1.00 89.56 104 LEU A CA 1
ATOM 851 C C . LEU A 1 104 ? -26.357 2.873 50.306 1.00 89.56 104 LEU A C 1
ATOM 853 O O . LEU A 1 104 ? -25.841 3.426 49.336 1.00 89.56 104 LEU A O 1
ATOM 857 N N . MET A 1 105 ? -27.636 3.076 50.637 1.00 89.00 105 MET A N 1
ATOM 858 C CA . MET A 1 105 ? -28.549 3.890 49.830 1.00 89.00 105 MET A CA 1
ATOM 859 C C . MET A 1 105 ? -28.162 5.369 49.800 1.00 89.00 105 MET A C 1
ATOM 861 O O . MET A 1 105 ? -28.404 6.030 48.793 1.00 89.00 105 MET A O 1
ATOM 865 N N . SER A 1 106 ? -27.521 5.884 50.855 1.00 88.62 106 SER A N 1
ATOM 866 C CA . SER A 1 106 ? -27.010 7.261 50.879 1.00 88.62 106 SER A CA 1
ATOM 867 C C . SER A 1 106 ? -25.935 7.522 49.817 1.00 88.62 106 SER A C 1
ATOM 869 O O . SER A 1 106 ? -25.780 8.663 49.389 1.00 88.62 106 SER A O 1
ATOM 871 N N . ASN A 1 107 ? -25.199 6.489 49.400 1.00 82.75 107 ASN A N 1
ATOM 872 C CA . ASN A 1 107 ? -24.136 6.579 48.394 1.00 82.75 107 ASN A CA 1
ATOM 873 C C . ASN A 1 107 ? -24.535 5.942 47.055 1.00 82.75 107 ASN A C 1
ATOM 875 O O . ASN A 1 107 ? -23.729 5.887 46.124 1.00 82.75 107 ASN A O 1
ATOM 879 N N . TYR A 1 108 ? -25.766 5.440 46.948 1.00 83.50 108 TYR A N 1
ATOM 880 C CA . TYR A 1 108 ? -26.199 4.703 45.777 1.00 83.50 108 TYR A CA 1
ATOM 881 C C . TYR A 1 108 ? -26.435 5.636 44.588 1.00 83.50 108 TYR A C 1
ATOM 883 O O . TYR A 1 108 ? -27.212 6.590 44.657 1.00 83.50 108 TYR A O 1
ATOM 891 N N . SER A 1 109 ? -25.808 5.309 43.460 1.00 82.69 109 SER A N 1
ATOM 892 C CA . SER A 1 109 ? -26.104 5.922 42.170 1.00 82.69 109 SER A CA 1
ATOM 893 C C . SER A 1 109 ? -26.411 4.838 41.145 1.00 82.69 109 SER A C 1
ATOM 895 O O . SER A 1 109 ? -25.804 3.765 41.136 1.00 82.69 109 SER A O 1
ATOM 897 N N . LEU A 1 110 ? -27.395 5.107 40.288 1.00 80.25 110 LEU A N 1
ATOM 898 C CA . LEU A 1 110 ? -27.708 4.222 39.174 1.00 80.25 110 LEU A CA 1
ATOM 899 C C . LEU A 1 110 ? -26.532 4.225 38.189 1.00 80.25 110 LEU A C 1
ATOM 901 O O . LEU A 1 110 ? -26.130 5.305 37.744 1.00 80.25 110 LEU A O 1
ATOM 905 N N . PRO A 1 111 ? -25.994 3.051 37.813 1.00 81.00 111 PRO A N 1
ATOM 906 C CA . PRO A 1 111 ? -24.945 2.998 36.810 1.00 81.00 111 PRO A CA 1
ATOM 907 C C . PRO A 1 111 ? -25.478 3.559 35.477 1.00 81.00 111 PRO A C 1
ATOM 909 O O . PRO A 1 111 ? -26.616 3.258 35.100 1.00 81.00 111 PRO A O 1
ATOM 912 N N . PRO A 1 112 ? -24.682 4.364 34.748 1.00 83.06 112 PRO A N 1
ATOM 913 C CA . PRO A 1 112 ? -25.105 4.977 33.484 1.00 83.06 112 PRO A CA 1
ATOM 914 C C . PRO A 1 112 ? -25.466 3.906 32.442 1.00 83.06 112 PRO A C 1
ATOM 916 O O . PRO A 1 112 ? -25.042 2.771 32.585 1.00 83.06 112 PRO A O 1
ATOM 919 N N . PRO A 1 113 ? -26.208 4.181 31.361 1.00 84.88 113 PRO A N 1
ATOM 920 C CA . PRO A 1 113 ? -26.443 3.178 30.315 1.00 84.88 113 PRO A CA 1
ATOM 921 C C . PRO A 1 113 ? -25.132 2.707 29.657 1.00 84.88 113 PRO A C 1
ATOM 923 O O . PRO A 1 113 ? -24.082 3.343 29.791 1.00 84.88 113 PRO A O 1
ATOM 926 N N . LEU A 1 114 ? -25.161 1.553 28.984 1.00 83.94 114 LEU A N 1
ATOM 927 C CA . LEU A 1 114 ? -24.014 1.103 28.193 1.00 83.94 114 LEU A CA 1
ATOM 928 C C . LEU A 1 114 ? -23.868 1.978 26.937 1.00 83.94 114 LEU A C 1
ATOM 930 O O . LEU A 1 114 ? -24.878 2.301 26.305 1.00 83.94 114 LEU A O 1
ATOM 934 N N . PRO A 1 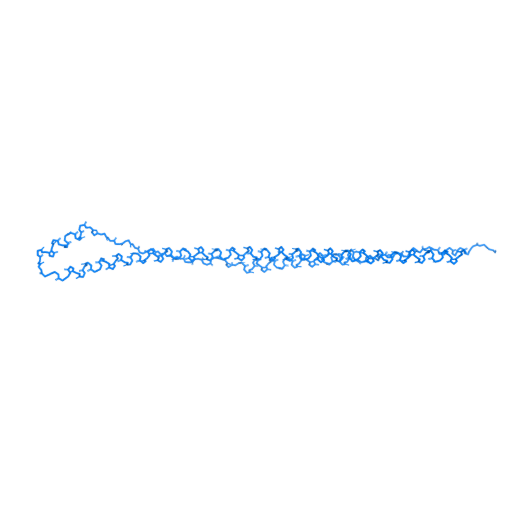115 ? -22.637 2.355 26.558 1.00 84.88 115 PRO A N 1
ATOM 935 C CA . PRO A 1 115 ? -22.398 3.003 25.277 1.00 84.88 115 PRO A CA 1
ATOM 936 C C . PRO A 1 115 ? -22.731 2.052 24.118 1.00 84.88 115 PRO A C 1
ATOM 938 O O . PRO A 1 115 ? -22.570 0.836 24.223 1.00 84.88 115 PRO A O 1
ATOM 941 N N . THR A 1 116 ? -23.201 2.617 23.006 1.00 87.50 116 THR A N 1
ATOM 942 C CA . THR A 1 116 ? -23.420 1.884 21.752 1.00 87.50 116 THR A CA 1
ATOM 943 C C . THR A 1 116 ? -22.278 2.197 20.797 1.00 87.50 116 THR A C 1
ATOM 945 O O . THR A 1 116 ? -21.979 3.367 20.563 1.00 87.50 116 THR A O 1
ATOM 948 N N . TYR A 1 117 ? -21.657 1.159 20.243 1.00 87.06 117 TYR A N 1
ATOM 949 C CA . TYR A 1 117 ? -20.579 1.288 19.267 1.00 87.06 117 TYR A CA 1
ATOM 950 C C . TYR A 1 117 ? -21.025 0.731 17.920 1.00 87.06 117 TYR A C 1
ATOM 952 O O . TYR A 1 117 ? -21.664 -0.320 17.851 1.00 87.06 117 TYR A O 1
ATOM 960 N N . HIS A 1 118 ? -20.652 1.423 16.848 1.00 87.38 118 HIS A N 1
ATOM 961 C CA . HIS A 1 118 ? -20.844 0.962 15.481 1.00 87.38 118 HIS A CA 1
ATOM 962 C C . HIS A 1 118 ? -19.483 0.892 14.800 1.00 87.38 118 HIS A C 1
ATOM 964 O O . HIS A 1 118 ? -18.738 1.870 14.799 1.00 87.38 118 HIS A O 1
ATOM 970 N N . VAL A 1 119 ? -19.160 -0.270 14.236 1.00 86.62 119 VAL A N 1
ATOM 971 C CA . VAL A 1 119 ? -17.959 -0.436 13.418 1.00 86.62 119 VAL A CA 1
ATOM 97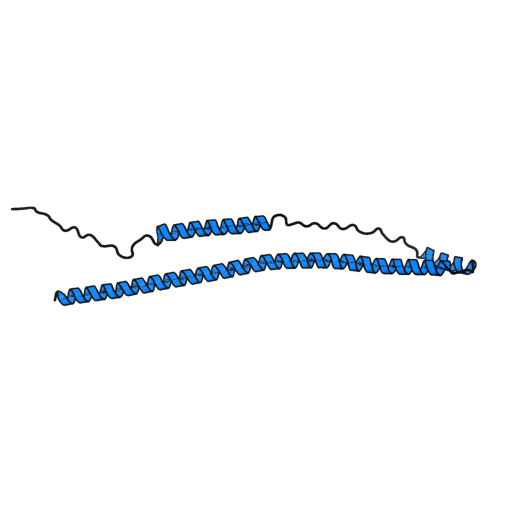2 C C . VAL A 1 119 ? -18.313 -0.056 11.991 1.00 86.62 119 VAL A C 1
ATOM 974 O O . VAL A 1 119 ? -19.201 -0.655 11.386 1.00 86.62 119 VAL A O 1
ATOM 977 N N . LEU A 1 120 ? -17.605 0.935 11.465 1.00 82.69 120 LEU A N 1
ATOM 978 C CA . LEU A 1 120 ? -17.734 1.377 10.089 1.00 82.69 120 LEU A CA 1
ATOM 979 C C . LEU A 1 120 ? -16.509 0.901 9.310 1.00 82.69 120 LEU A C 1
ATOM 981 O O . LEU A 1 120 ? -15.411 1.429 9.467 1.00 82.69 120 LEU A O 1
ATOM 985 N N . LEU A 1 121 ? -16.692 -0.136 8.496 1.00 75.62 121 LEU A N 1
ATOM 986 C CA . LEU A 1 121 ? -15.642 -0.672 7.632 1.00 75.62 121 LEU A CA 1
ATOM 987 C C . LEU A 1 121 ? -15.627 0.098 6.307 1.00 75.62 121 LEU A C 1
ATOM 989 O O . LEU A 1 121 ? -15.987 -0.429 5.259 1.00 75.62 121 LEU A O 1
ATOM 993 N N . GLU A 1 122 ? -15.244 1.371 6.359 1.00 71.19 122 GLU A N 1
ATOM 994 C CA . GLU A 1 122 ? -15.081 2.194 5.160 1.00 71.19 122 GLU A CA 1
ATOM 995 C C . GLU A 1 122 ? -13.736 1.918 4.466 1.00 71.19 122 GLU A C 1
ATOM 997 O O . GLU A 1 122 ? -12.678 1.782 5.090 1.00 71.19 122 GLU A O 1
ATOM 1002 N N . GLY A 1 123 ? -13.783 1.797 3.137 1.00 65.50 123 GLY A N 1
ATOM 1003 C CA . GLY A 1 123 ? -12.644 1.379 2.312 1.00 65.50 123 GLY A CA 1
ATOM 1004 C C . GLY A 1 123 ? -13.010 0.557 1.073 1.00 65.50 123 GLY A C 1
ATOM 1005 O O . GLY A 1 123 ? -12.107 0.175 0.322 1.00 65.50 123 GLY A O 1
ATOM 1006 N N . GLU A 1 124 ? -14.302 0.297 0.838 1.00 63.72 124 GLU A N 1
ATOM 1007 C CA . GLU A 1 124 ? -14.824 -0.237 -0.424 1.00 63.72 124 GLU A CA 1
ATOM 1008 C C . GLU A 1 124 ? -14.461 0.716 -1.570 1.00 63.72 124 GLU A C 1
ATOM 1010 O O . GLU A 1 124 ? -15.121 1.714 -1.832 1.00 63.72 124 GLU A O 1
ATOM 1015 N N . GLY A 1 125 ? -13.320 0.465 -2.202 1.00 82.44 125 GLY A N 1
ATOM 1016 C CA . GLY A 1 125 ? -12.774 1.350 -3.224 1.00 82.44 125 GLY A CA 1
ATOM 1017 C C . GLY A 1 125 ? -11.266 1.244 -3.363 1.00 82.44 125 GLY A C 1
ATOM 1018 O O . GLY A 1 125 ? -10.767 1.441 -4.462 1.00 82.44 125 GLY A O 1
ATOM 1019 N N . LEU A 1 126 ? -10.532 0.841 -2.317 1.00 88.25 126 LEU A N 1
ATOM 1020 C CA . LEU A 1 126 ? -9.074 0.700 -2.423 1.00 88.25 126 LEU A CA 1
ATOM 1021 C C . LEU A 1 126 ? -8.677 -0.304 -3.512 1.00 88.25 126 LEU A C 1
ATOM 1023 O O . LEU A 1 126 ? -7.797 -0.014 -4.315 1.00 88.25 126 LEU A O 1
ATOM 1027 N N . GLY A 1 127 ? -9.358 -1.452 -3.583 1.00 89.38 127 GLY A N 1
ATOM 1028 C CA . GLY A 1 127 ? -9.122 -2.441 -4.638 1.00 89.38 127 GLY A CA 1
ATOM 1029 C C . GLY A 1 127 ? -9.357 -1.873 -6.041 1.00 89.38 127 GLY A C 1
ATOM 1030 O O . GLY A 1 127 ? -8.544 -2.099 -6.933 1.00 89.38 127 GLY A O 1
ATOM 1031 N N . GLN A 1 128 ? -10.414 -1.074 -6.219 1.00 92.88 128 GLN A N 1
ATOM 1032 C CA . GLN A 1 128 ? -10.698 -0.404 -7.489 1.00 92.88 128 GLN A CA 1
ATOM 1033 C C . GLN A 1 128 ? -9.644 0.660 -7.812 1.00 92.88 128 GLN A C 1
ATOM 1035 O O . GLN A 1 128 ? -9.150 0.705 -8.932 1.00 92.88 128 GLN A O 1
ATOM 1040 N N . SER A 1 129 ? -9.263 1.485 -6.837 1.00 92.56 129 SER A N 1
ATOM 1041 C CA . SER A 1 129 ? -8.231 2.512 -6.998 1.00 92.56 129 SER A CA 1
ATOM 1042 C C . SER A 1 129 ? -6.870 1.906 -7.345 1.00 92.56 129 SER A C 1
ATOM 1044 O O . SER A 1 129 ? -6.188 2.422 -8.224 1.00 92.56 129 SER A O 1
ATOM 1046 N N . LEU A 1 130 ? -6.492 0.787 -6.714 1.00 92.12 130 LEU A N 1
ATOM 1047 C CA . LEU A 1 130 ? -5.272 0.040 -7.043 1.00 92.12 130 LEU A CA 1
ATOM 1048 C C . LEU A 1 130 ? -5.347 -0.594 -8.438 1.00 92.12 130 LEU A C 1
ATOM 1050 O O . LEU A 1 130 ? -4.352 -0.596 -9.162 1.00 92.12 130 LEU A O 1
ATOM 1054 N N . GLY A 1 131 ? -6.520 -1.103 -8.826 1.00 94.00 131 GLY A N 1
ATOM 1055 C CA . GLY A 1 131 ? -6.778 -1.587 -10.183 1.00 94.00 131 GLY A CA 1
ATOM 1056 C C . GLY A 1 131 ? -6.589 -0.484 -11.225 1.00 94.00 131 GLY A C 1
ATOM 1057 O O . GLY A 1 131 ? -5.790 -0.644 -12.143 1.00 94.00 131 GLY A O 1
ATOM 1058 N N . ASN A 1 132 ? -7.231 0.667 -11.018 1.00 95.69 132 ASN A N 1
ATOM 1059 C CA . ASN A 1 132 ? -7.107 1.833 -11.893 1.00 95.69 132 ASN A CA 1
ATOM 1060 C C . ASN A 1 132 ? -5.652 2.314 -11.986 1.00 95.69 132 ASN A C 1
ATOM 1062 O O . ASN A 1 132 ? -5.146 2.519 -13.082 1.00 95.69 132 ASN A O 1
ATOM 1066 N N . PHE A 1 133 ? -4.953 2.421 -10.849 1.00 94.62 133 PHE A N 1
ATOM 1067 C CA . PHE A 1 133 ? -3.537 2.794 -10.807 1.00 94.62 133 PHE A CA 1
ATOM 1068 C C . PHE A 1 133 ? -2.670 1.873 -11.675 1.00 94.62 133 PHE A C 1
ATOM 1070 O O . PHE A 1 133 ? -1.847 2.346 -12.462 1.00 94.62 133 PHE A O 1
ATOM 1077 N N . LYS A 1 134 ? -2.866 0.555 -11.556 1.00 95.88 134 LYS A N 1
ATOM 1078 C CA . LYS A 1 134 ? -2.147 -0.438 -12.357 1.00 95.88 134 LYS A CA 1
ATOM 1079 C C . LYS A 1 134 ? -2.420 -0.248 -13.851 1.00 95.88 134 LYS A C 1
ATOM 1081 O O . LYS A 1 134 ? -1.478 -0.267 -14.645 1.00 95.88 134 LYS A O 1
ATOM 1086 N N . ASP A 1 135 ? -3.686 -0.101 -14.226 1.00 97.75 135 ASP A N 1
ATOM 1087 C CA . ASP A 1 135 ? -4.088 0.002 -15.628 1.00 97.75 135 ASP A CA 1
ATOM 1088 C C . ASP A 1 135 ? -3.581 1.308 -16.258 1.00 97.75 135 ASP A C 1
ATOM 1090 O O . ASP A 1 135 ? -3.031 1.292 -17.362 1.00 97.75 135 ASP A O 1
ATOM 1094 N N . ASP A 1 136 ? -3.672 2.427 -15.538 1.00 97.19 136 ASP A N 1
ATOM 1095 C CA . ASP A 1 136 ? -3.149 3.723 -15.975 1.00 97.19 136 ASP A CA 1
ATOM 1096 C C . ASP A 1 136 ? -1.632 3.679 -16.188 1.00 97.19 136 ASP A C 1
ATOM 1098 O O . ASP A 1 136 ? -1.139 4.116 -17.235 1.00 97.19 136 ASP A O 1
ATOM 1102 N N . LEU A 1 137 ? -0.889 3.096 -15.239 1.00 96.38 137 LEU A N 1
ATOM 1103 C CA . LEU A 1 137 ? 0.559 2.933 -15.352 1.00 96.38 137 LEU A CA 1
ATOM 1104 C C . LEU A 1 137 ? 0.925 2.090 -16.579 1.00 96.38 137 LEU A C 1
ATOM 1106 O O . LEU A 1 137 ? 1.761 2.503 -17.385 1.00 96.38 137 LEU A O 1
ATOM 1110 N N . LEU A 1 138 ? 0.261 0.946 -16.768 1.00 96.50 138 LEU A N 1
ATOM 1111 C CA . LEU A 1 138 ? 0.509 0.068 -17.910 1.00 96.50 138 LEU A CA 1
ATOM 1112 C C . LEU A 1 138 ? 0.235 0.784 -19.239 1.00 96.50 138 LEU A C 1
ATOM 1114 O O . LEU A 1 138 ? 1.058 0.727 -20.155 1.00 96.50 138 LEU A O 1
ATOM 1118 N N . ASN A 1 139 ? -0.876 1.513 -19.331 1.00 97.50 139 ASN A N 1
ATOM 1119 C CA . ASN A 1 139 ? -1.254 2.262 -20.527 1.00 97.50 139 ASN A CA 1
ATOM 1120 C C . ASN A 1 139 ? -0.257 3.380 -20.862 1.00 97.50 139 ASN A C 1
ATOM 1122 O O . ASN A 1 139 ? 0.029 3.645 -22.034 1.00 97.50 139 ASN A O 1
ATOM 1126 N N . VAL A 1 140 ? 0.273 4.073 -19.853 1.00 96.50 140 VAL A N 1
ATOM 1127 C CA . VAL A 1 140 ? 1.332 5.073 -20.040 1.00 96.50 140 VAL A CA 1
ATOM 1128 C C . VAL A 1 140 ? 2.616 4.397 -20.524 1.00 96.50 140 VAL A C 1
ATOM 1130 O O . VAL A 1 140 ? 3.161 4.809 -21.552 1.00 96.50 140 VAL A O 1
ATOM 1133 N N . CYS A 1 141 ? 3.059 3.327 -19.859 1.00 95.12 141 CYS A N 1
ATOM 1134 C CA . CYS A 1 141 ? 4.257 2.581 -20.242 1.00 95.12 141 CYS A CA 1
ATOM 1135 C C . CYS A 1 141 ? 4.178 2.072 -21.687 1.00 95.12 141 CYS A C 1
ATOM 1137 O O . CYS A 1 141 ? 5.099 2.308 -22.468 1.00 95.12 141 CYS A O 1
ATOM 1139 N N . MET A 1 142 ? 3.064 1.443 -22.074 1.00 95.62 142 MET A N 1
ATOM 1140 C CA . MET A 1 142 ? 2.865 0.935 -23.434 1.00 95.62 142 MET A CA 1
ATOM 1141 C C . MET A 1 142 ? 2.985 2.040 -24.489 1.00 95.62 142 MET A C 1
ATOM 1143 O O . MET A 1 142 ? 3.698 1.862 -25.475 1.00 95.62 142 MET A O 1
ATOM 1147 N N . ARG A 1 143 ? 2.359 3.204 -24.264 1.00 95.69 143 ARG A N 1
ATOM 1148 C CA . ARG A 1 143 ? 2.438 4.345 -25.193 1.00 95.69 143 ARG A CA 1
ATOM 1149 C C . ARG A 1 143 ? 3.864 4.872 -25.355 1.00 95.69 143 ARG A C 1
ATOM 1151 O O . ARG A 1 143 ? 4.280 5.182 -26.471 1.00 95.69 143 ARG A O 1
ATOM 1158 N N . HIS A 1 144 ? 4.619 4.977 -24.262 1.00 94.69 144 HIS A N 1
ATOM 1159 C CA . HIS A 1 144 ? 6.008 5.435 -24.324 1.00 94.69 144 HIS A CA 1
ATOM 1160 C C . HIS A 1 144 ? 6.917 4.424 -25.024 1.00 94.69 144 HIS A C 1
ATOM 1162 O O . HIS A 1 144 ? 7.703 4.819 -25.882 1.00 94.69 144 HIS A O 1
ATOM 1168 N N . VAL A 1 145 ? 6.772 3.131 -24.720 1.00 93.50 145 VAL A N 1
ATOM 1169 C CA . VAL A 1 145 ? 7.530 2.060 -25.386 1.00 93.50 145 VAL A CA 1
ATOM 1170 C C . VAL A 1 145 ? 7.251 2.047 -26.884 1.00 93.50 145 VAL A C 1
ATOM 1172 O O . VAL A 1 145 ? 8.185 2.033 -27.683 1.00 93.50 145 VAL A O 1
ATOM 1175 N N . GLU A 1 146 ? 5.982 2.137 -27.281 1.00 93.38 146 GLU A N 1
ATOM 1176 C CA . GLU A 1 146 ? 5.605 2.194 -28.691 1.00 93.38 146 GLU A CA 1
ATOM 1177 C C . GL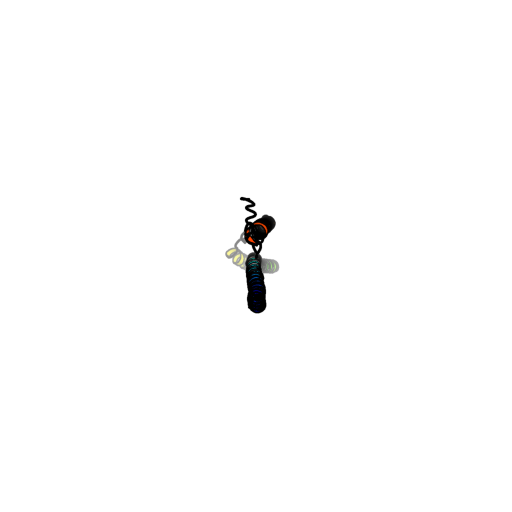U A 1 146 ? 6.251 3.388 -29.408 1.00 93.38 146 GLU A C 1
ATOM 1179 O O . GLU A 1 146 ? 6.792 3.230 -30.507 1.00 93.38 146 GLU A O 1
ATOM 1184 N N . LYS A 1 147 ? 6.248 4.569 -28.776 1.00 92.56 147 LYS A N 1
ATOM 1185 C CA . LYS A 1 147 ? 6.894 5.766 -29.320 1.00 92.56 147 LYS A CA 1
ATOM 1186 C C . LYS A 1 147 ? 8.403 5.571 -29.486 1.00 92.56 147 LYS A C 1
ATOM 1188 O O . LYS A 1 147 ? 8.902 5.834 -30.576 1.00 92.56 147 LYS A O 1
ATOM 1193 N N . MET A 1 148 ? 9.108 5.077 -28.467 1.00 90.69 148 MET A N 1
ATOM 1194 C CA . MET A 1 148 ? 10.562 4.856 -28.531 1.00 90.69 148 MET A CA 1
ATOM 1195 C C . MET A 1 148 ? 10.934 3.863 -29.639 1.00 90.69 148 MET A C 1
ATOM 1197 O O . MET A 1 148 ? 11.827 4.118 -30.446 1.00 90.69 148 MET A O 1
ATOM 1201 N N . CYS A 1 149 ? 10.204 2.749 -29.746 1.00 88.56 149 CYS A N 1
ATOM 1202 C CA . CYS A 1 149 ? 10.479 1.736 -30.763 1.00 88.56 149 CYS A CA 1
ATOM 1203 C C . CYS A 1 149 ? 10.198 2.228 -32.189 1.00 88.56 149 CYS A C 1
ATOM 1205 O O . CYS A 1 149 ? 10.940 1.885 -33.108 1.00 88.56 149 CYS A O 1
ATOM 1207 N N . LYS A 1 150 ? 9.133 3.014 -32.392 1.00 87.69 150 LYS A N 1
ATOM 1208 C CA . LYS A 1 150 ? 8.739 3.483 -33.730 1.00 87.69 150 LYS A CA 1
ATOM 1209 C C . LYS A 1 150 ? 9.480 4.742 -34.174 1.00 87.69 150 LYS A C 1
ATOM 1211 O O . LYS A 1 150 ? 9.795 4.855 -35.356 1.00 87.69 150 LYS A O 1
ATOM 1216 N N . ALA A 1 151 ? 9.726 5.689 -33.275 1.00 81.88 151 ALA A N 1
ATOM 1217 C CA . ALA A 1 151 ? 10.306 6.985 -33.617 1.00 81.88 151 ALA A CA 1
ATOM 1218 C C . ALA A 1 151 ? 11.829 7.011 -33.450 1.00 81.88 151 ALA A C 1
ATOM 1220 O O . ALA A 1 151 ? 12.526 7.464 -34.354 1.00 81.88 151 ALA A O 1
ATOM 1221 N N . ASP A 1 152 ? 12.338 6.498 -32.328 1.00 77.88 152 ASP A N 1
ATOM 1222 C CA . ASP A 1 152 ? 13.734 6.715 -31.936 1.00 77.88 152 ASP A CA 1
ATOM 1223 C C . ASP A 1 152 ? 14.650 5.575 -32.410 1.00 77.88 152 ASP A C 1
ATOM 1225 O O . ASP A 1 152 ? 15.791 5.813 -32.801 1.00 77.88 152 ASP A O 1
ATOM 1229 N N . LEU A 1 153 ? 14.141 4.337 -32.450 1.00 83.06 153 LEU A N 1
ATOM 1230 C CA . LEU A 1 153 ? 14.916 3.152 -32.853 1.00 83.06 153 LEU A CA 1
ATOM 1231 C C . LEU A 1 153 ? 14.767 2.754 -34.331 1.00 83.06 153 LEU A C 1
ATOM 1233 O O . LEU A 1 153 ? 15.478 1.865 -34.796 1.00 83.06 153 LEU A O 1
ATOM 1237 N N . SER A 1 154 ? 13.855 3.375 -35.085 1.00 74.50 154 SER A N 1
ATOM 1238 C CA . SER A 1 154 ? 13.597 3.008 -36.489 1.00 74.50 154 SER A CA 1
ATOM 1239 C C . SER A 1 154 ? 14.627 3.562 -37.479 1.00 74.50 154 SER A C 1
ATOM 1241 O O . SER A 1 154 ? 14.670 3.127 -38.633 1.00 74.50 154 SER A O 1
ATOM 1243 N N . ARG A 1 155 ? 15.475 4.509 -37.053 1.00 78.44 155 ARG A N 1
ATOM 1244 C CA . ARG A 1 155 ? 16.508 5.110 -37.901 1.00 78.44 155 ARG A CA 1
ATOM 1245 C C . ARG A 1 155 ? 17.771 4.246 -37.934 1.00 78.44 155 ARG A C 1
ATOM 1247 O O . ARG A 1 155 ? 18.328 3.893 -36.900 1.00 78.44 155 ARG A O 1
ATOM 1254 N N . ASN A 1 156 ? 18.254 3.943 -39.138 1.00 77.44 156 ASN A N 1
ATOM 1255 C CA . ASN A 1 156 ? 19.507 3.209 -39.322 1.00 77.44 156 ASN A CA 1
ATOM 1256 C C . ASN A 1 156 ? 20.717 4.052 -38.891 1.00 77.44 156 ASN A C 1
ATOM 1258 O O . ASN A 1 156 ? 20.800 5.233 -39.216 1.00 77.44 156 ASN A O 1
ATOM 1262 N N . PHE A 1 157 ? 21.701 3.419 -38.243 1.00 80.44 157 PHE A N 1
ATOM 1263 C CA . PHE A 1 157 ? 22.983 4.057 -37.903 1.00 80.44 157 PHE A CA 1
ATOM 1264 C C . PHE A 1 157 ? 23.841 4.397 -39.130 1.00 80.44 157 PHE A C 1
ATOM 1266 O O . PHE A 1 157 ? 24.752 5.214 -39.037 1.00 80.44 157 PHE A O 1
ATOM 1273 N N . ILE A 1 158 ? 23.580 3.747 -40.268 1.00 81.81 158 ILE A N 1
ATOM 1274 C CA . ILE A 1 158 ? 24.356 3.896 -41.498 1.00 81.81 158 ILE A CA 1
ATOM 1275 C C . ILE A 1 158 ? 23.408 4.300 -42.627 1.00 81.81 158 ILE A C 1
ATOM 1277 O O . ILE A 1 158 ? 22.514 3.541 -42.999 1.00 81.81 158 ILE A O 1
ATOM 1281 N N . GLU A 1 159 ? 23.646 5.475 -43.203 1.00 77.69 159 GLU A N 1
ATOM 1282 C CA . GLU A 1 159 ? 23.000 5.950 -44.426 1.00 77.69 159 GLU A CA 1
ATOM 1283 C C . GLU A 1 159 ? 24.037 5.901 -45.563 1.00 77.69 159 GLU A C 1
ATOM 1285 O O . GLU A 1 159 ? 25.117 6.489 -45.468 1.00 77.69 159 GLU A O 1
ATOM 1290 N N . ARG A 1 160 ? 23.751 5.164 -46.647 1.00 73.56 160 ARG A N 1
ATOM 1291 C CA . ARG A 1 160 ? 24.590 5.197 -47.854 1.00 73.56 160 ARG A CA 1
ATOM 1292 C C . ARG A 1 160 ? 24.191 6.426 -48.665 1.00 73.56 160 ARG A C 1
ATOM 1294 O O . ARG A 1 160 ? 23.098 6.454 -49.221 1.00 73.56 160 ARG A O 1
ATOM 1301 N N . ASN A 1 161 ? 25.086 7.402 -48.790 1.00 62.56 161 ASN A N 1
ATOM 1302 C CA . ASN A 1 161 ? 24.915 8.469 -49.773 1.00 62.56 161 ASN A CA 1
ATOM 1303 C C . ASN A 1 161 ? 24.947 7.855 -51.181 1.00 62.56 161 ASN A C 1
ATOM 1305 O O . ASN A 1 161 ? 25.963 7.294 -51.596 1.00 62.56 161 ASN A O 1
ATOM 1309 N N . HIS A 1 162 ? 23.839 7.944 -51.918 1.00 49.72 162 HIS A N 1
ATOM 1310 C CA . HIS A 1 162 ? 23.858 7.740 -53.362 1.00 49.72 162 HIS A CA 1
ATOM 1311 C C . HIS A 1 162 ? 24.592 8.937 -53.977 1.00 49.72 162 HIS A C 1
ATOM 1313 O O . HIS A 1 162 ? 24.018 10.010 -54.123 1.00 49.72 162 HIS A O 1
ATOM 1319 N N . MET A 1 163 ? 25.867 8.773 -54.338 1.00 45.81 163 MET A N 1
ATOM 1320 C CA . MET A 1 163 ? 26.407 9.582 -55.427 1.00 45.81 163 MET A CA 1
ATOM 1321 C C . MET A 1 163 ? 25.754 9.039 -56.696 1.00 45.81 163 MET A C 1
ATOM 1323 O O . MET A 1 163 ? 25.960 7.876 -57.052 1.00 45.81 163 MET A O 1
ATOM 1327 N N . GLU A 1 164 ? 24.889 9.837 -57.320 1.00 43.62 164 GLU A N 1
ATOM 1328 C CA . GLU A 1 164 ? 24.432 9.583 -58.682 1.00 43.62 164 GLU A CA 1
ATOM 1329 C C . GLU A 1 164 ? 25.669 9.343 -59.551 1.00 43.62 164 GLU A C 1
ATOM 1331 O O . GLU A 1 164 ? 26.518 10.220 -59.719 1.00 43.62 164 GLU A O 1
ATOM 1336 N N . ASN A 1 165 ? 25.789 8.129 -60.087 1.00 39.19 165 ASN A N 1
ATOM 1337 C CA . ASN A 1 165 ? 26.647 7.891 -61.232 1.00 39.19 165 ASN A CA 1
ATOM 1338 C C . ASN A 1 165 ? 26.103 8.774 -62.355 1.00 39.19 165 ASN A C 1
ATOM 1340 O O . ASN A 1 165 ? 25.090 8.439 -62.968 1.00 39.19 165 ASN A O 1
ATOM 1344 N N . GLY A 1 166 ? 26.765 9.907 -62.591 1.00 43.22 166 GLY A N 1
ATOM 1345 C CA . GLY A 1 166 ? 26.571 10.747 -63.763 1.00 43.22 166 GLY A CA 1
ATOM 1346 C C . GLY A 1 166 ? 26.911 9.961 -65.024 1.00 43.22 166 GLY A C 1
ATOM 1347 O O . GLY A 1 166 ? 28.003 10.080 -65.569 1.00 43.22 166 GLY A O 1
ATOM 1348 N N . ALA A 1 167 ? 25.968 9.145 -65.484 1.00 45.44 167 ALA A N 1
ATOM 1349 C CA . ALA A 1 167 ? 25.899 8.672 -66.851 1.00 45.44 167 ALA A CA 1
ATOM 1350 C C . ALA A 1 167 ? 25.283 9.792 -67.702 1.00 45.44 167 ALA A C 1
ATOM 1352 O O . ALA A 1 167 ? 24.155 9.674 -68.175 1.00 45.44 167 ALA A O 1
ATOM 1353 N N . ASP A 1 168 ? 26.012 10.896 -67.887 1.00 37.72 168 ASP A N 1
ATOM 1354 C CA . ASP A 1 168 ? 25.724 11.806 -68.997 1.00 37.72 168 ASP A CA 1
ATOM 1355 C C . ASP A 1 168 ? 26.449 11.241 -70.221 1.00 37.72 168 ASP A C 1
ATOM 1357 O O . ASP A 1 168 ? 27.569 11.609 -70.571 1.00 37.72 168 ASP A O 1
ATOM 1361 N N . HIS A 1 169 ? 25.797 10.265 -70.857 1.00 48.88 169 HIS A N 1
ATOM 1362 C CA . HIS A 1 169 ? 26.005 10.020 -72.273 1.00 48.88 169 HIS A CA 1
ATOM 1363 C C . HIS A 1 169 ? 25.514 11.255 -73.022 1.00 48.88 169 HIS A C 1
ATOM 1365 O O . HIS A 1 169 ? 24.362 11.323 -73.451 1.00 48.88 169 HIS A O 1
ATOM 1371 N N . ARG A 1 170 ? 26.396 12.238 -73.192 1.00 43.94 170 ARG A N 1
ATOM 1372 C CA . ARG A 1 170 ? 26.196 13.282 -74.185 1.00 43.94 170 ARG A CA 1
ATOM 1373 C C . ARG A 1 170 ? 27.509 13.658 -74.859 1.00 43.94 170 ARG A C 1
ATOM 1375 O O . ARG A 1 170 ? 28.459 14.069 -74.207 1.00 43.94 170 ARG A O 1
ATOM 1382 N N . TYR A 1 171 ? 27.432 13.566 -76.186 1.00 40.72 171 TYR A N 1
ATOM 1383 C CA . TYR A 1 171 ? 28.355 13.992 -77.239 1.00 40.72 171 TYR A CA 1
ATOM 1384 C C . TYR A 1 171 ? 29.329 12.945 -77.807 1.00 40.72 171 TYR A C 1
ATOM 1386 O O . TYR A 1 171 ? 30.311 12.583 -77.175 1.00 40.72 171 TYR A O 1
ATOM 1394 N N . MET A 1 172 ? 28.975 12.562 -79.047 1.00 37.94 172 MET A N 1
ATOM 1395 C CA . MET A 1 172 ? 29.791 12.265 -80.241 1.00 37.94 172 MET A CA 1
ATOM 1396 C C . MET A 1 172 ? 30.963 11.292 -80.126 1.00 37.94 172 MET A C 1
ATOM 1398 O O . MET A 1 172 ? 32.019 11.679 -79.588 1.00 37.94 172 MET A O 1
#

Secondary structure (DSSP, 8-state):
-HHHHHHHHHHHHHHHHHHHHHHHHHHHHHHHHHHHHHHHHHHHHHHHHHHHHHHHHHHHHHHHHHHHHHHHHHHHHHHHHHHHHHHHHT---HHHHHHHHHHHHHT--PPPPPPP-------TTHHHHHHHHHHHHHHHHHHHHHHIIIIISSS-S---------------